Protein AF-A0A2W1A3F8-F1 (afdb_monomer)

pLDDT: mean 90.6, std 8.43, range [49.72, 95.75]

Radius of gyration: 12.85 Å; Cα contacts (8 Å, |Δi|>4): 27; chains: 1; bounding box: 26×14×38 Å

Mean predicted aligned error: 3.86 Å

Solvent-accessible surface area (backbone atoms only — not comparable to full-atom values): 3342 Å² total; per-residue (Å²): 107,69,73,56,50,52,52,40,58,76,66,64,58,89,68,88,89,74,72,88,78,61,62,90,44,85,71,84,64,20,68,62,52,23,42,53,52,50,45,49,51,53,51,52,51,51,53,51,59,69,71,71,113

Nearest PDB structures (foldseek):
  4y28-assembly1_K  TM=4.331E-01  e=9.752E+00  Pisum sativum

Structure (mmCIF, N/CA/C/O backbone):
data_AF-A0A2W1A3F8-F1
#
_entry.id   AF-A0A2W1A3F8-F1
#
loop_
_atom_site.group_PDB
_atom_site.id
_atom_site.type_symbol
_atom_site.label_atom_id
_atom_site.label_alt_id
_atom_site.label_comp_id
_atom_site.label_asym_id
_atom_site.label_entity_id
_atom_site.label_seq_id
_atom_site.pdbx_PDB_ins_code
_atom_site.Cartn_x
_atom_site.Cartn_y
_atom_site.Cartn_z
_atom_site.occupancy
_atom_site.B_iso_or_equiv
_atom_site.auth_seq_id
_atom_site.auth_comp_id
_atom_site.auth_asym_id
_atom_si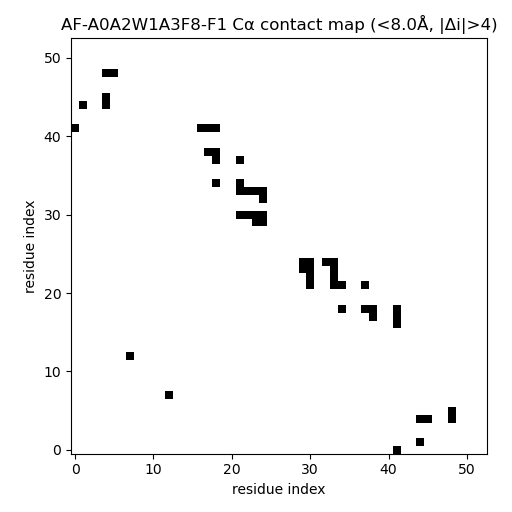te.auth_atom_id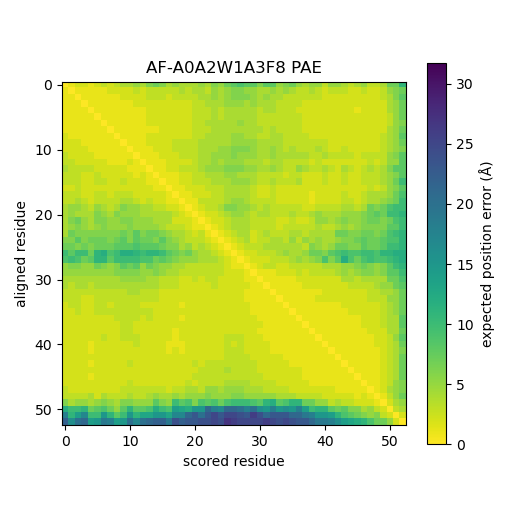
_atom_site.pdbx_PDB_model_num
ATOM 1 N N . MET A 1 1 ? 1.742 7.924 0.897 1.00 86.56 1 MET A N 1
ATOM 2 C CA . MET A 1 1 ? 1.049 6.622 0.983 1.00 86.56 1 MET A CA 1
ATOM 3 C C . MET A 1 1 ? 0.885 6.121 2.419 1.00 86.56 1 MET A C 1
ATOM 5 O O . MET A 1 1 ? -0.255 5.967 2.816 1.00 86.56 1 MET A O 1
ATOM 9 N N . LYS A 1 2 ? 1.950 5.937 3.225 1.00 91.81 2 LYS A N 1
ATOM 10 C CA . LYS A 1 2 ? 1.859 5.444 4.627 1.00 91.81 2 LYS A CA 1
ATOM 11 C C . LYS A 1 2 ? 0.760 6.111 5.475 1.00 91.81 2 LYS A C 1
ATOM 13 O O . LYS A 1 2 ? -0.140 5.422 5.923 1.00 91.81 2 LYS A O 1
ATOM 18 N N . LYS A 1 3 ? 0.770 7.447 5.584 1.00 94.06 3 LYS A N 1
ATOM 19 C CA . LYS A 1 3 ? -0.261 8.211 6.319 1.00 94.06 3 LYS A CA 1
ATOM 20 C C . LYS A 1 3 ? -1.691 7.956 5.832 1.00 94.06 3 LYS A C 1
ATOM 22 O O . LYS A 1 3 ? -2.628 7.984 6.611 1.00 94.06 3 LYS A O 1
ATOM 27 N N . CYS A 1 4 ? -1.865 7.721 4.531 1.00 94.38 4 CYS A N 1
ATOM 28 C CA . CYS A 1 4 ? -3.171 7.397 3.967 1.00 94.38 4 CYS A CA 1
ATOM 29 C C . CYS A 1 4 ? -3.606 5.991 4.390 1.00 94.38 4 CYS A C 1
ATOM 31 O O . CYS A 1 4 ? -4.758 5.802 4.741 1.00 94.38 4 CYS A O 1
ATOM 33 N N . VAL A 1 5 ? -2.688 5.018 4.380 1.00 94.75 5 VAL A N 1
ATOM 34 C CA . VAL A 1 5 ? -2.955 3.644 4.834 1.00 94.75 5 VAL A CA 1
ATOM 35 C C . VAL A 1 5 ? -3.325 3.611 6.319 1.00 94.75 5 VAL A C 1
ATOM 37 O O . VAL A 1 5 ? -4.264 2.908 6.677 1.00 94.75 5 VAL A O 1
ATOM 40 N N . GLU A 1 6 ? -2.640 4.395 7.156 1.00 94.38 6 GLU A N 1
ATOM 41 C CA . GLU A 1 6 ? -2.990 4.581 8.574 1.00 94.38 6 GLU A CA 1
ATOM 42 C C . GLU A 1 6 ? -4.434 5.085 8.710 1.00 94.38 6 GLU A C 1
ATOM 44 O O . GLU A 1 6 ? -5.271 4.389 9.278 1.00 94.38 6 GLU A O 1
ATOM 49 N N . LEU A 1 7 ? -4.762 6.208 8.060 1.00 95.62 7 LEU A N 1
ATOM 50 C CA . LEU A 1 7 ? -6.107 6.788 8.090 1.00 95.62 7 LEU A CA 1
ATOM 51 C C . LEU A 1 7 ? -7.192 5.837 7.550 1.00 95.62 7 LEU A C 1
ATOM 53 O O . LEU A 1 7 ? -8.264 5.726 8.132 1.00 95.62 7 LEU A O 1
ATOM 57 N N . TYR A 1 8 ? -6.942 5.130 6.444 1.00 94.81 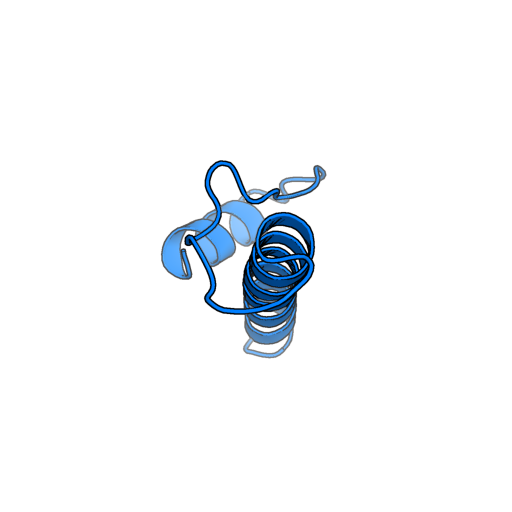8 TYR A N 1
ATOM 58 C CA . TYR A 1 8 ? -7.912 4.174 5.895 1.00 94.81 8 TYR A CA 1
ATOM 59 C C . TYR A 1 8 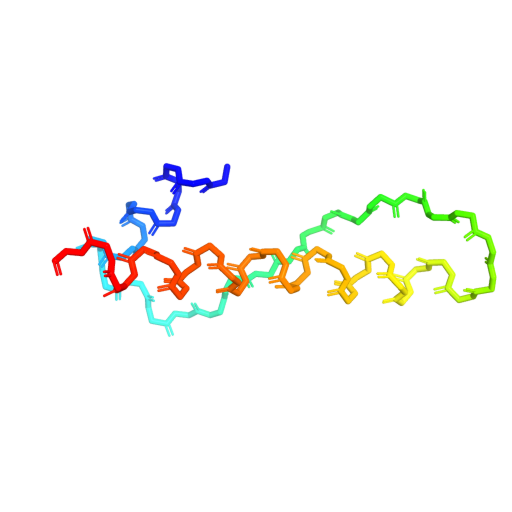? -8.124 2.961 6.805 1.00 94.81 8 TYR A C 1
ATOM 61 O O . TYR A 1 8 ? -9.221 2.407 6.821 1.00 94.81 8 TYR A O 1
ATOM 69 N N . THR A 1 9 ? -7.098 2.566 7.564 1.00 91.69 9 THR A N 1
ATOM 70 C CA . THR A 1 9 ? -7.219 1.516 8.584 1.00 91.69 9 THR A CA 1
ATOM 71 C C . THR A 1 9 ? -8.054 2.015 9.764 1.00 91.69 9 THR A C 1
ATOM 73 O O . THR A 1 9 ? -8.940 1.300 10.218 1.00 91.69 9 THR A O 1
ATOM 76 N N . GLU A 1 10 ? -7.824 3.250 10.226 1.00 94.12 10 GLU A N 1
ATOM 77 C CA . GLU A 1 10 ? -8.601 3.882 11.307 1.00 94.12 10 GLU A CA 1
ATOM 78 C C . GLU A 1 10 ? -10.087 4.039 10.958 1.00 94.12 10 GLU A C 1
ATOM 80 O O . GLU A 1 10 ? -10.949 3.891 11.821 1.00 94.12 10 GLU A O 1
ATOM 85 N N . LEU A 1 11 ? -10.391 4.325 9.691 1.00 95.69 11 LEU A N 1
ATOM 86 C CA . LEU A 1 11 ? -11.757 4.494 9.189 1.00 95.69 11 LEU A CA 1
ATOM 87 C C . LEU A 1 11 ? -12.456 3.175 8.820 1.00 95.69 11 LEU A C 1
ATOM 89 O O . LEU A 1 11 ? -13.579 3.228 8.321 1.00 95.69 11 LEU A O 1
ATOM 93 N N . ASP A 1 12 ? -11.801 2.023 9.012 1.00 93.25 12 ASP A N 1
ATOM 94 C CA . ASP A 1 12 ? -12.281 0.700 8.580 1.00 93.25 12 ASP A CA 1
ATOM 95 C C . ASP A 1 12 ? -12.748 0.693 7.112 1.00 93.25 12 ASP A C 1
ATOM 97 O O . ASP A 1 12 ? -13.820 0.202 6.759 1.00 93.25 12 ASP A O 1
ATOM 101 N N . TYR A 1 13 ? -11.958 1.313 6.229 1.00 94.94 13 TYR A N 1
ATOM 102 C CA . TYR A 1 13 ? -12.318 1.443 4.821 1.00 94.94 13 TYR A CA 1
ATOM 103 C C . TYR A 1 13 ? -12.351 0.056 4.141 1.00 94.94 13 TYR A C 1
ATOM 105 O O . TYR A 1 13 ? -11.299 -0.568 3.984 1.00 94.94 13 TYR A O 1
ATOM 113 N N . PRO A 1 14 ? -13.520 -0.439 3.681 1.00 91.88 14 PRO A N 1
ATOM 114 C CA . PRO A 1 14 ? -13.686 -1.850 3.322 1.00 91.88 14 PRO A CA 1
ATOM 115 C C . PRO A 1 14 ? -13.322 -2.163 1.864 1.00 91.88 14 PRO A C 1
ATOM 117 O O . PRO A 1 14 ? -13.474 -3.298 1.411 1.00 91.88 14 PRO A O 1
ATOM 120 N N . TYR A 1 15 ? -12.887 -1.162 1.097 1.00 94.38 15 TYR A N 1
ATOM 121 C CA . TYR A 1 15 ? -12.641 -1.305 -0.335 1.00 94.38 15 TYR A CA 1
ATOM 122 C C . TYR A 1 15 ? -11.153 -1.423 -0.665 1.00 94.38 15 TYR A C 1
ATOM 124 O O . TYR A 1 15 ? -10.265 -1.111 0.127 1.00 94.38 15 TYR A O 1
ATOM 132 N N . MET A 1 16 ? -10.880 -1.881 -1.885 1.00 91.88 16 MET A N 1
ATOM 133 C CA . MET A 1 16 ? -9.524 -2.077 -2.380 1.00 91.88 16 MET A CA 1
ATOM 134 C C . MET A 1 16 ? -8.826 -0.741 -2.658 1.00 91.88 16 MET A C 1
ATOM 136 O O . MET A 1 16 ? -9.379 0.135 -3.321 1.00 91.88 16 MET A O 1
ATOM 140 N N . LEU A 1 17 ? -7.571 -0.624 -2.222 1.00 93.12 17 LEU A N 1
ATOM 141 C CA . LEU A 1 17 ? -6.678 0.453 -2.642 1.00 93.12 17 LEU A CA 1
ATOM 142 C C . LEU A 1 17 ? -5.928 0.036 -3.909 1.00 93.12 17 LEU A C 1
ATOM 144 O O . LEU A 1 17 ? -5.261 -0.999 -3.929 1.00 93.12 17 LEU A O 1
ATOM 148 N N . MET A 1 18 ? -6.028 0.856 -4.954 1.00 93.81 18 MET A N 1
ATOM 149 C CA . MET 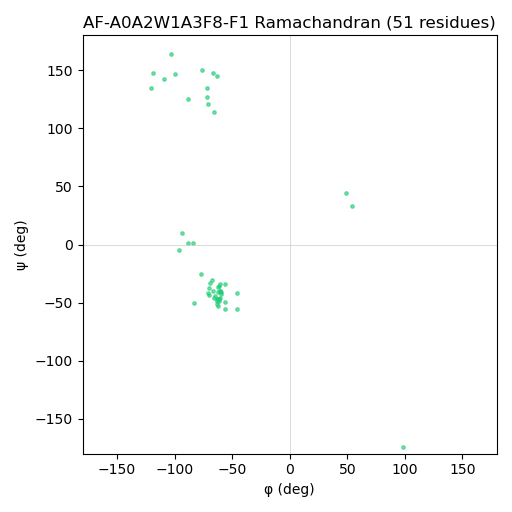A 1 18 ? -5.449 0.590 -6.271 1.00 93.81 18 MET A CA 1
ATOM 150 C C . MET A 1 18 ? -4.417 1.654 -6.654 1.00 93.81 18 MET A C 1
ATOM 152 O O . MET A 1 18 ? -4.575 2.820 -6.283 1.00 93.81 18 MET A O 1
ATOM 156 N N . PRO A 1 19 ? -3.368 1.283 -7.407 1.00 92.19 19 PRO A N 1
ATOM 157 C CA . PRO A 1 19 ? -2.490 2.262 -8.025 1.00 92.19 19 PRO A CA 1
ATOM 158 C C . PRO A 1 19 ? -3.224 2.960 -9.179 1.00 92.19 19 PRO A C 1
ATOM 160 O O . PRO A 1 19 ? -3.752 2.302 -10.071 1.00 92.19 19 PRO A O 1
ATOM 163 N N . ASP A 1 20 ? -3.244 4.291 -9.159 1.00 90.19 20 ASP A N 1
ATOM 164 C CA . ASP A 1 20 ? -3.829 5.118 -10.225 1.00 90.19 20 ASP A CA 1
ATOM 165 C C . ASP A 1 20 ? -2.835 5.328 -11.379 1.00 90.19 20 ASP A C 1
ATOM 167 O O . ASP A 1 20 ? -3.104 5.052 -12.550 1.00 90.19 20 ASP A O 1
ATOM 171 N N . HIS A 1 21 ? -1.617 5.747 -11.034 1.00 89.44 21 HIS A N 1
ATOM 172 C CA . HIS A 1 21 ? -0.520 5.922 -11.974 1.00 89.44 21 HIS A CA 1
ATOM 173 C C . HIS A 1 21 ? 0.653 5.037 -11.586 1.00 89.44 21 HIS A C 1
ATOM 175 O O . HIS A 1 21 ? 1.058 4.967 -10.425 1.00 89.44 21 HIS A O 1
ATOM 181 N N . VAL A 1 22 ? 1.208 4.365 -12.589 1.00 89.56 22 VAL A N 1
ATOM 182 C CA . VAL A 1 22 ? 2.352 3.471 -12.427 1.00 89.56 22 VAL A CA 1
ATOM 183 C C . VAL A 1 22 ? 3.585 4.111 -13.060 1.00 89.56 22 VAL A C 1
ATOM 185 O O . VAL A 1 22 ? 3.465 4.768 -14.098 1.00 89.56 22 VAL A O 1
ATOM 188 N N . PRO A 1 23 ? 4.775 3.954 -12.456 1.00 86.62 23 PRO A N 1
ATOM 189 C CA . PRO A 1 23 ? 6.000 4.462 -13.049 1.00 86.62 23 PRO A CA 1
ATOM 190 C C . PRO A 1 23 ? 6.259 3.761 -14.383 1.00 86.62 23 PRO A C 1
ATOM 192 O O . PRO A 1 23 ? 5.980 2.571 -14.546 1.00 86.62 23 PRO A O 1
ATOM 195 N N . ASN A 1 24 ? 6.823 4.501 -15.335 1.00 88.50 24 ASN A N 1
ATOM 196 C CA . ASN A 1 24 ? 7.326 3.886 -16.550 1.00 88.50 24 ASN A CA 1
ATOM 197 C C . ASN A 1 24 ? 8.589 3.083 -16.208 1.00 88.50 24 ASN A C 1
ATOM 199 O O . ASN A 1 24 ? 9.556 3.642 -15.692 1.00 88.50 24 ASN A O 1
ATOM 203 N N . MET A 1 25 ? 8.562 1.783 -16.484 1.00 87.62 25 MET A N 1
ATOM 204 C CA . MET A 1 25 ? 9.678 0.872 -16.232 1.00 87.62 25 MET A CA 1
ATOM 205 C C . MET A 1 25 ? 10.446 0.624 -17.533 1.00 87.62 25 MET A C 1
ATOM 207 O O . MET A 1 25 ? 9.858 0.588 -18.614 1.00 87.62 25 MET A O 1
ATOM 211 N N . SER A 1 26 ? 11.759 0.431 -17.448 1.00 91.38 26 SER A N 1
ATOM 212 C CA . SER A 1 26 ? 12.538 -0.070 -18.581 1.00 91.38 26 SER A CA 1
ATOM 213 C C . SER A 1 26 ? 12.322 -1.579 -18.762 1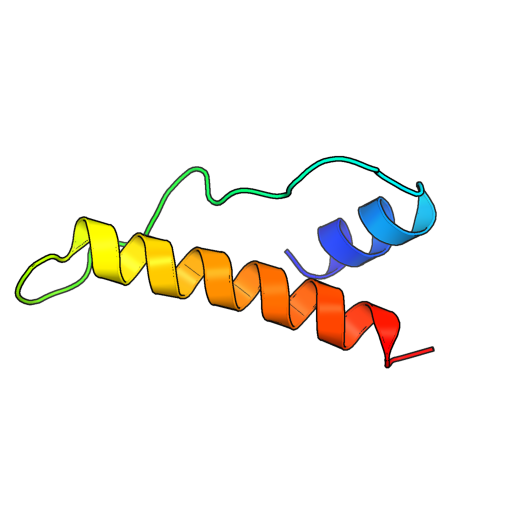.00 91.38 26 SER A C 1
ATOM 215 O O . SER A 1 26 ? 12.085 -2.300 -17.794 1.00 91.38 26 SER A O 1
ATOM 217 N N . GLY A 1 27 ? 12.423 -2.060 -20.004 1.00 89.69 27 GLY A N 1
ATOM 218 C CA . GLY A 1 27 ? 12.332 -3.486 -20.335 1.00 89.69 27 GLY A CA 1
ATOM 219 C C . GLY A 1 27 ? 10.959 -3.947 -20.831 1.00 89.69 27 GLY A C 1
ATOM 220 O O . GLY A 1 27 ? 10.054 -3.149 -21.088 1.00 89.69 27 GLY A O 1
ATOM 221 N N . GLU A 1 28 ? 10.830 -5.259 -21.021 1.00 91.00 28 GLU A N 1
ATOM 222 C CA . GLU A 1 28 ? 9.603 -5.880 -21.520 1.00 91.00 28 GLU A CA 1
ATOM 223 C C . GLU A 1 28 ? 8.452 -5.756 -20.516 1.00 91.00 28 GLU A C 1
ATOM 225 O O . GLU A 1 28 ? 8.648 -5.782 -19.302 1.00 91.00 28 GLU A O 1
ATOM 230 N N . ASN A 1 29 ? 7.223 -5.640 -21.031 1.00 90.38 29 ASN A N 1
ATOM 231 C CA . ASN A 1 29 ? 6.001 -5.566 -20.222 1.00 90.38 29 ASN A CA 1
ATOM 232 C C . ASN A 1 29 ? 6.013 -4.463 -19.145 1.00 90.38 29 ASN A C 1
ATOM 234 O O . ASN A 1 29 ? 5.382 -4.607 -18.095 1.00 90.38 29 ASN A O 1
ATOM 238 N N . SER A 1 30 ? 6.674 -3.335 -19.429 1.00 90.44 30 SER A N 1
ATOM 239 C CA . SER A 1 30 ? 6.889 -2.218 -18.498 1.00 90.44 30 SER A CA 1
ATOM 240 C C . SER A 1 30 ? 5.646 -1.791 -17.710 1.00 90.44 30 SER A C 1
ATOM 242 O O . SER A 1 30 ? 5.722 -1.576 -16.501 1.00 90.44 30 SER A O 1
ATOM 244 N N . LYS A 1 31 ? 4.482 -1.730 -18.369 1.00 89.31 31 LYS A N 1
ATOM 245 C CA . LYS A 1 31 ? 3.199 -1.384 -17.736 1.00 89.31 31 LYS A CA 1
ATOM 246 C C . LYS A 1 31 ? 2.769 -2.399 -16.675 1.00 89.31 31 LYS A C 1
ATOM 248 O O . LYS A 1 31 ? 2.405 -2.007 -15.572 1.00 89.31 31 LYS A O 1
ATOM 253 N N . MET A 1 32 ? 2.818 -3.692 -16.998 1.00 92.38 32 MET A N 1
ATOM 254 C CA . MET A 1 32 ? 2.394 -4.760 -16.085 1.00 92.38 32 MET A CA 1
ATOM 255 C C . MET A 1 32 ? 3.365 -4.908 -14.915 1.00 92.38 32 MET A C 1
ATOM 257 O O . MET A 1 32 ? 2.933 -5.109 -13.783 1.00 92.38 32 MET A O 1
ATOM 261 N N . VAL A 1 33 ? 4.666 -4.747 -15.166 1.00 94.06 33 VAL A N 1
ATOM 262 C CA . VAL A 1 33 ? 5.693 -4.762 -14.115 1.00 94.06 33 VAL A CA 1
ATOM 263 C C . VAL A 1 33 ? 5.530 -3.562 -13.179 1.00 94.06 33 VAL A C 1
ATOM 265 O O . VAL A 1 33 ? 5.526 -3.735 -11.961 1.00 94.06 33 VAL A O 1
ATOM 268 N N . GLY A 1 34 ? 5.327 -2.357 -13.723 1.00 94.31 34 GLY A N 1
ATOM 269 C CA . GLY A 1 34 ? 5.065 -1.154 -12.927 1.00 94.31 34 GLY A CA 1
ATOM 270 C C . GLY A 1 34 ? 3.789 -1.273 -12.087 1.00 94.31 34 GLY A C 1
ATOM 271 O O . GLY A 1 34 ? 3.773 -0.892 -10.912 1.00 94.31 34 GLY A O 1
ATOM 272 N N . PHE A 1 35 ? 2.737 -1.872 -12.651 1.00 94.56 35 PHE A N 1
ATOM 273 C CA . PHE A 1 35 ? 1.509 -2.181 -11.923 1.00 94.56 35 PHE A CA 1
ATOM 274 C C . PHE A 1 35 ? 1.743 -3.186 -10.789 1.00 94.56 35 PHE A C 1
ATOM 276 O O . PHE A 1 35 ? 1.392 -2.905 -9.646 1.00 94.56 35 PHE A O 1
ATOM 283 N N . ALA A 1 36 ? 2.390 -4.320 -11.067 1.00 94.88 36 ALA A N 1
ATOM 284 C CA . ALA A 1 36 ? 2.670 -5.339 -10.056 1.00 94.88 36 ALA A CA 1
ATOM 285 C C . ALA A 1 36 ? 3.522 -4.785 -8.903 1.00 94.88 36 ALA A C 1
ATOM 287 O O . ALA A 1 36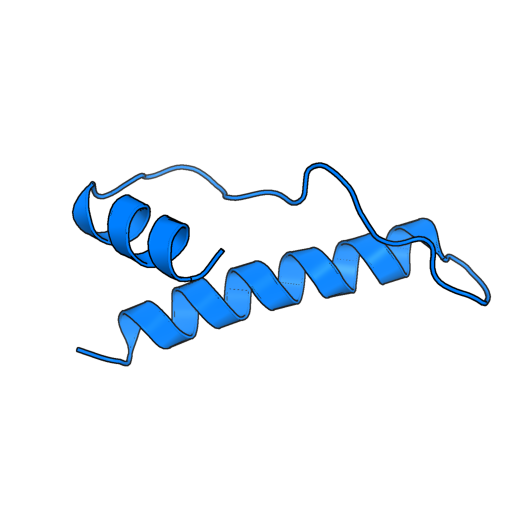 ? 3.235 -5.050 -7.734 1.00 94.88 36 ALA A O 1
ATOM 288 N N . TYR A 1 37 ? 4.526 -3.965 -9.224 1.00 94.56 37 TYR A N 1
ATOM 289 C CA . TYR A 1 37 ? 5.373 -3.308 -8.233 1.00 94.56 37 TYR A CA 1
ATOM 290 C C . TYR A 1 37 ? 4.575 -2.362 -7.325 1.00 94.56 37 TYR A C 1
ATOM 292 O O . TYR A 1 37 ? 4.634 -2.471 -6.100 1.00 94.56 37 TYR A O 1
ATOM 300 N N . THR A 1 38 ? 3.803 -1.444 -7.912 1.00 95.44 38 THR A N 1
ATOM 301 C CA . THR A 1 38 ? 3.033 -0.451 -7.142 1.00 95.44 38 THR A CA 1
ATOM 302 C C . THR A 1 38 ? 1.920 -1.092 -6.319 1.00 95.44 38 THR A C 1
ATOM 304 O O . THR A 1 38 ? 1.745 -0.737 -5.154 1.00 95.44 38 THR A O 1
ATOM 307 N N . TYR A 1 39 ? 1.220 -2.083 -6.872 1.00 95.75 39 TYR A N 1
ATOM 308 C CA . TYR A 1 39 ? 0.226 -2.862 -6.138 1.00 95.75 39 TYR A CA 1
ATOM 309 C C . TYR A 1 39 ? 0.849 -3.607 -4.947 1.00 95.75 39 TYR A C 1
AT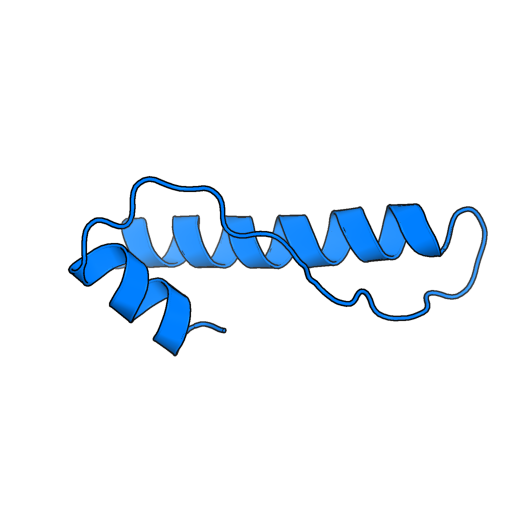OM 311 O O . TYR A 1 39 ? 0.349 -3.519 -3.823 1.00 95.75 39 TYR A O 1
ATOM 319 N N . GLY A 1 40 ? 1.989 -4.275 -5.161 1.00 95.75 40 GLY A N 1
ATOM 320 C CA . GLY A 1 40 ? 2.737 -4.954 -4.102 1.00 95.75 40 G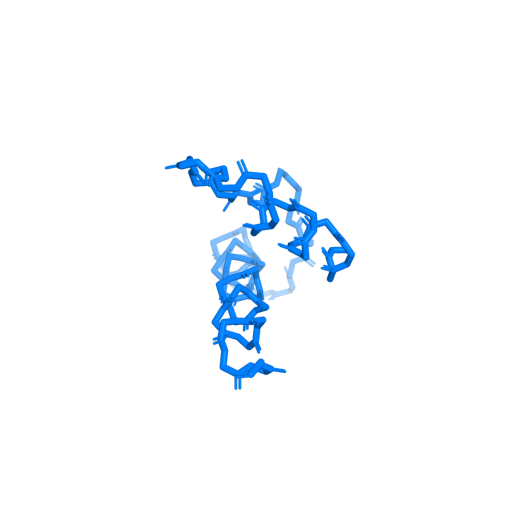LY A CA 1
ATOM 321 C C . GLY A 1 40 ? 3.210 -4.004 -2.997 1.00 95.75 40 GLY A C 1
ATOM 322 O O . GLY A 1 40 ? 3.091 -4.332 -1.817 1.00 95.75 40 GLY A O 1
ATOM 323 N N . TYR A 1 41 ? 3.669 -2.802 -3.356 1.00 95.44 41 TYR A N 1
ATOM 324 C CA . TYR A 1 41 ? 4.042 -1.759 -2.395 1.00 95.44 41 TYR A CA 1
ATOM 325 C C . TYR A 1 41 ? 2.862 -1.337 -1.507 1.00 95.44 41 TYR A C 1
ATOM 327 O O . TYR A 1 41 ? 3.006 -1.262 -0.286 1.00 95.44 41 TYR A O 1
ATOM 335 N N . ILE A 1 42 ? 1.682 -1.107 -2.094 1.00 95.44 42 ILE A N 1
ATOM 336 C CA . ILE A 1 42 ? 0.468 -0.754 -1.340 1.00 95.44 42 ILE A CA 1
ATOM 337 C C . ILE A 1 42 ? 0.068 -1.899 -0.400 1.00 95.44 42 ILE A C 1
ATOM 339 O O . ILE A 1 42 ? -0.166 -1.655 0.785 1.00 95.44 42 ILE A O 1
ATOM 343 N N . LYS A 1 43 ? 0.051 -3.145 -0.894 1.00 94.81 43 LYS A N 1
ATOM 344 C CA . LYS A 1 43 ? -0.241 -4.341 -0.087 1.00 94.81 43 LYS A CA 1
ATOM 345 C C . LYS A 1 43 ? 0.706 -4.460 1.109 1.00 94.81 43 LYS A C 1
ATOM 347 O O . LYS A 1 43 ? 0.241 -4.607 2.236 1.00 94.81 43 LYS A O 1
ATOM 352 N N . GLY A 1 44 ? 2.013 -4.341 0.873 1.00 95.00 44 GLY A N 1
ATOM 353 C CA . GLY A 1 44 ? 3.026 -4.438 1.922 1.00 95.00 44 GLY A CA 1
ATOM 354 C C . GLY A 1 44 ? 2.894 -3.342 2.981 1.00 95.00 44 GLY A C 1
ATOM 355 O O . GLY A 1 44 ? 3.073 -3.614 4.165 1.00 95.00 44 GLY A O 1
ATOM 356 N N . LEU A 1 45 ? 2.514 -2.121 2.588 1.00 94.75 45 LEU A N 1
ATOM 357 C CA . LEU A 1 45 ? 2.217 -1.051 3.546 1.00 94.75 45 LEU A CA 1
ATOM 358 C C . LEU A 1 45 ? 0.995 -1.368 4.414 1.00 94.75 45 LEU A C 1
ATOM 360 O O . LEU A 1 45 ? 1.050 -1.143 5.620 1.00 94.75 45 LEU A O 1
ATOM 364 N N . ILE A 1 46 ? -0.089 -1.880 3.823 1.00 93.44 46 ILE A N 1
ATOM 365 C CA . ILE A 1 46 ? -1.296 -2.275 4.568 1.00 93.44 46 ILE A CA 1
ATOM 366 C C . ILE A 1 46 ? -0.964 -3.402 5.550 1.00 93.44 46 ILE A C 1
ATOM 368 O O . ILE A 1 46 ? -1.330 -3.323 6.719 1.00 93.44 46 ILE A O 1
ATOM 372 N N . GLU A 1 47 ? -0.241 -4.430 5.102 1.00 92.62 47 GLU A N 1
ATOM 373 C CA . GLU A 1 47 ? 0.181 -5.543 5.959 1.00 92.62 47 GLU A CA 1
ATOM 374 C C . GLU A 1 47 ? 1.083 -5.046 7.095 1.00 92.62 47 GLU A C 1
ATOM 376 O O . GLU A 1 47 ? 0.801 -5.315 8.260 1.00 92.62 47 GLU A O 1
ATOM 381 N N . SER A 1 48 ? 2.097 -4.232 6.794 1.00 93.44 48 SER A N 1
ATOM 382 C CA . SER A 1 48 ? 2.978 -3.651 7.813 1.00 93.44 48 SER A CA 1
ATOM 383 C C . SER A 1 48 ? 2.234 -2.776 8.823 1.00 93.44 48 SER A C 1
ATOM 385 O O . SER A 1 48 ? 2.636 -2.745 9.983 1.00 93.44 48 SER A O 1
ATOM 387 N N . ASN A 1 49 ? 1.182 -2.064 8.407 1.00 89.62 49 ASN A N 1
ATOM 388 C CA . ASN A 1 49 ? 0.376 -1.247 9.314 1.00 89.62 49 ASN A CA 1
ATOM 389 C C . ASN A 1 49 ? -0.448 -2.112 10.280 1.00 89.62 49 ASN A C 1
ATOM 391 O O . ASN A 1 49 ? -0.634 -1.739 11.430 1.00 89.62 49 ASN A O 1
ATOM 395 N N . ARG A 1 50 ? -0.901 -3.291 9.831 1.00 80.62 50 ARG A N 1
ATOM 396 C CA . ARG A 1 50 ? -1.698 -4.232 10.639 1.00 80.62 50 ARG A CA 1
ATOM 397 C C . ARG A 1 50 ? -0.875 -5.030 11.653 1.00 80.62 50 ARG A C 1
ATOM 399 O O . ARG A 1 50 ? -1.433 -5.474 12.645 1.00 80.62 50 ARG A O 1
ATOM 406 N N . PHE A 1 51 ? 0.421 -5.232 11.405 1.00 68.75 51 PHE A N 1
ATOM 407 C CA . PHE A 1 51 ? 1.333 -5.924 12.333 1.00 68.75 51 PHE A CA 1
ATOM 408 C C . PHE A 1 51 ? 2.134 -4.967 13.236 1.00 68.75 51 PHE A C 1
ATOM 410 O O . PHE A 1 51 ? 2.898 -5.427 14.078 1.00 68.75 51 PHE A O 1
ATOM 417 N N . GLY A 1 52 ? 2.006 -3.652 13.034 1.00 59.22 52 GLY A N 1
ATOM 418 C CA . GLY A 1 52 ? 2.752 -2.613 13.754 1.00 59.22 52 GLY A CA 1
ATOM 419 C C . GLY A 1 52 ? 2.053 -2.035 14.990 1.00 59.22 52 GLY A C 1
ATOM 420 O O . GLY A 1 52 ? 2.523 -1.022 15.505 1.00 59.22 52 GLY A O 1
ATOM 421 N N . THR A 1 53 ? 0.951 -2.643 15.436 1.00 49.72 53 THR A N 1
ATOM 422 C CA . THR A 1 53 ? 0.181 -2.283 16.642 1.00 49.72 53 THR A CA 1
ATOM 423 C C . THR A 1 53 ? 0.252 -3.378 17.687 1.00 49.72 53 THR A C 1
ATOM 425 O O . THR A 1 53 ? 0.013 -4.543 17.293 1.00 49.72 53 THR A O 1
#

Foldseek 3Di:
DLVVLLVCVVVVPPDDDADPDFDQDPDPPRVVVSRVVVSVVSVVSNVCSVVVD

Sequence (53 aa):
MKKCVELYTELDYPYMLMPDHVPNMSGENSKMVGFAYTYGYIKGLIESNRFGT

Secondary structure (DSSP, 8-state):
-HHHHHHHHHTT--SPP--SS-PPPSSTTHHHHHHHHHHHHHHHHHHHHHS--